Protein AF-A0A6N4DPU3-F1 (afdb_monomer_lite)

Organism: NCBI:txid2548426

Foldseek 3Di:
DPPVVVVVVVVVVVVVVVVVVPPPPPPDPDPQADDPVQFDWDWDDDQAWTKIWGARPQFGIWMWIDGPPDDIDIDGDGPDDCVVVVVVVVVPDDD

Sequence (95 aa):
MDRERAIFGTTKMWRWLILVLLSPVAWGMGDYAATIHNSEWTHSGSNTLCTLAHEITGYGVGRFELRPGRRLAFVVETLQPLTAMESEAKAVSPR

Secondary structure (DSSP, 8-state):
--SSHHHHHHHHHHHHHHHHHTS------------GGG--EEEEE-SS-EEEEEEETTTEEEEEEE-TTS--EEEEEESS-GGGTHHHHTTS---

InterPro domains:
  IPR041544 MotY N-terminal domain [PF18393] (32-86)

Structure (mmCIF, N/CA/C/O backbone):
data_AF-A0A6N4DPU3-F1
#
_entry.id   AF-A0A6N4DPU3-F1
#
loop_
_atom_site.group_PDB
_atom_site.id
_atom_site.type_symbol
_atom_site.label_atom_id
_atom_site.label_alt_id
_atom_site.label_comp_id
_atom_site.label_asym_id
_atom_site.label_entity_id
_atom_site.label_seq_id
_atom_site.pdbx_PDB_ins_code
_atom_site.Cartn_x
_atom_site.Cartn_y
_atom_site.Cartn_z
_atom_site.occupancy
_atom_site.B_iso_or_equiv
_atom_site.auth_seq_id
_atom_site.auth_comp_id
_atom_site.auth_asym_id
_atom_site.auth_atom_id
_atom_site.pdbx_PDB_model_num
ATOM 1 N N . MET A 1 1 ? 44.749 -15.998 -54.435 1.00 50.38 1 MET A N 1
ATOM 2 C CA . MET A 1 1 ? 43.312 -15.737 -54.659 1.00 50.38 1 MET A CA 1
ATOM 3 C C . MET A 1 1 ? 42.522 -16.060 -53.382 1.00 50.38 1 MET A C 1
ATOM 5 O O . MET A 1 1 ? 41.461 -16.656 -53.466 1.00 50.38 1 MET A O 1
ATOM 9 N N . ASP A 1 2 ? 43.031 -15.663 -52.199 1.00 54.09 2 ASP A N 1
ATOM 10 C CA . ASP A 1 2 ? 42.511 -16.140 -50.895 1.00 54.09 2 ASP A CA 1
ATOM 11 C C . ASP A 1 2 ? 42.325 -15.045 -49.832 1.00 54.09 2 ASP A C 1
ATOM 13 O O . ASP A 1 2 ? 41.831 -15.318 -48.743 1.00 54.09 2 ASP A O 1
ATOM 17 N N . ARG A 1 3 ? 42.667 -13.782 -50.125 1.00 51.81 3 ARG A N 1
ATOM 18 C CA . ARG A 1 3 ? 42.533 -12.682 -49.149 1.00 51.81 3 ARG A CA 1
ATOM 19 C C . ARG A 1 3 ? 41.141 -12.043 -49.143 1.00 51.81 3 ARG A C 1
ATOM 21 O O . ARG A 1 3 ? 40.721 -11.490 -48.135 1.00 51.81 3 ARG A O 1
ATOM 28 N N . GLU A 1 4 ? 40.407 -12.158 -50.247 1.00 51.00 4 GLU A N 1
ATOM 29 C CA . GLU A 1 4 ? 39.119 -11.474 -50.443 1.00 51.00 4 GLU A CA 1
ATOM 30 C C . GLU A 1 4 ? 37.921 -12.262 -49.891 1.00 51.00 4 GLU A C 1
ATOM 32 O O . GLU A 1 4 ? 36.879 -11.687 -49.580 1.00 51.00 4 GLU A O 1
ATOM 37 N N . ARG A 1 5 ? 38.072 -13.576 -49.679 1.00 50.44 5 ARG A N 1
ATOM 38 C CA . ARG A 1 5 ? 37.001 -14.435 -49.140 1.00 50.44 5 ARG A CA 1
ATOM 39 C C . ARG A 1 5 ? 36.797 -14.282 -47.631 1.00 50.44 5 ARG A C 1
ATOM 41 O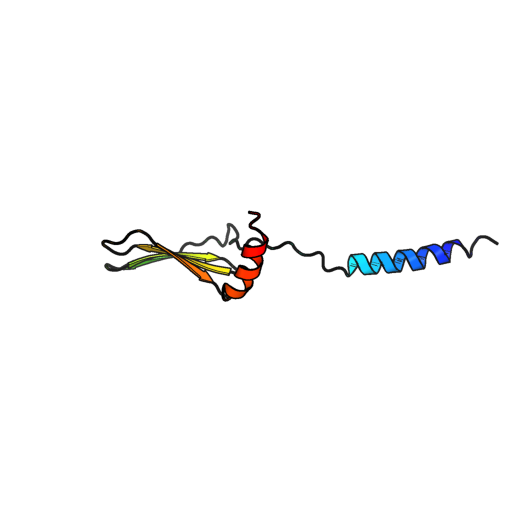 O . ARG A 1 5 ? 35.701 -14.539 -47.143 1.00 50.44 5 ARG A O 1
ATOM 48 N N . ALA A 1 6 ? 37.809 -13.810 -46.900 1.00 51.34 6 ALA A N 1
ATOM 49 C CA . ALA A 1 6 ? 37.711 -13.574 -45.457 1.00 51.34 6 ALA A CA 1
ATOM 50 C C . ALA A 1 6 ? 36.861 -12.337 -45.107 1.00 51.34 6 ALA A C 1
ATOM 52 O O . ALA A 1 6 ? 36.304 -12.259 -44.016 1.00 51.34 6 ALA A O 1
ATOM 53 N N . ILE A 1 7 ? 36.726 -11.383 -46.034 1.00 52.09 7 ILE A N 1
ATOM 54 C CA . ILE A 1 7 ? 36.044 -10.099 -45.798 1.00 52.09 7 ILE A CA 1
ATOM 55 C C . ILE A 1 7 ? 34.523 -10.227 -46.012 1.00 52.09 7 ILE A C 1
ATOM 57 O O . ILE A 1 7 ? 33.731 -9.532 -45.380 1.00 52.09 7 ILE A O 1
ATOM 61 N N . PHE A 1 8 ? 34.083 -11.169 -46.853 1.00 47.22 8 PHE A N 1
ATOM 62 C CA . PHE A 1 8 ? 32.656 -11.386 -47.126 1.00 47.22 8 PHE A CA 1
ATOM 63 C C . PHE A 1 8 ? 31.918 -12.179 -46.035 1.00 47.22 8 PHE A C 1
ATOM 65 O O . PHE A 1 8 ? 30.700 -12.053 -45.908 1.00 47.22 8 PHE A O 1
ATOM 72 N N . GLY A 1 9 ? 32.632 -12.968 -45.224 1.00 47.22 9 GLY A N 1
ATOM 73 C CA . GLY A 1 9 ? 32.039 -13.691 -44.091 1.00 47.22 9 GLY A CA 1
ATOM 74 C C . GLY A 1 9 ? 31.738 -12.795 -42.885 1.00 47.22 9 GLY A C 1
ATOM 75 O O . GLY A 1 9 ? 30.784 -13.041 -42.147 1.00 47.22 9 GLY A O 1
ATOM 76 N N . THR A 1 10 ? 32.513 -11.723 -42.701 1.00 53.56 10 THR A N 1
ATOM 77 C CA . THR A 1 10 ? 32.455 -10.878 -41.499 1.00 53.56 10 THR A CA 1
ATOM 78 C C . THR A 1 10 ? 31.327 -9.852 -41.545 1.00 53.56 10 THR A C 1
ATOM 80 O O . THR A 1 10 ? 30.713 -9.584 -40.517 1.00 53.56 10 THR A O 1
ATOM 83 N N . THR A 1 11 ? 30.975 -9.325 -42.721 1.00 56.06 11 THR A N 1
ATOM 84 C CA . THR A 1 11 ? 29.915 -8.305 -42.862 1.00 56.06 11 THR A CA 1
ATOM 85 C C . THR A 1 11 ? 28.518 -8.867 -42.611 1.00 56.06 11 THR A C 1
ATOM 87 O O . THR A 1 11 ? 27.679 -8.211 -41.990 1.00 56.06 11 THR A O 1
ATOM 90 N N . LYS A 1 12 ? 28.259 -10.107 -43.049 1.00 59.31 12 LYS A N 1
ATOM 91 C CA . LYS A 1 12 ? 26.981 -10.784 -42.808 1.00 59.31 12 LYS A CA 1
ATOM 92 C C . LYS A 1 12 ? 26.819 -11.111 -41.326 1.00 59.31 12 LYS A C 1
ATOM 94 O O . LYS A 1 12 ? 25.760 -10.843 -40.774 1.00 59.31 12 LYS A O 1
ATOM 99 N N . MET A 1 13 ? 27.873 -11.608 -40.679 1.00 64.38 13 MET A N 1
ATOM 100 C CA . MET A 1 13 ? 27.875 -11.945 -39.251 1.00 64.38 13 MET A CA 1
ATOM 101 C C . MET A 1 13 ? 27.746 -10.699 -38.357 1.00 64.38 13 MET A C 1
ATOM 103 O O . MET A 1 13 ? 27.019 -10.719 -37.367 1.00 64.38 13 MET A O 1
ATOM 107 N N . TRP A 1 14 ? 28.360 -9.584 -38.763 1.00 73.44 14 TRP A N 1
ATOM 108 C CA . TRP A 1 14 ? 28.262 -8.295 -38.074 1.00 73.44 14 TRP A CA 1
ATOM 109 C C . TRP A 1 14 ? 26.829 -7.746 -38.043 1.00 73.44 14 TRP A C 1
ATOM 111 O O . TRP A 1 14 ? 26.382 -7.232 -37.020 1.00 73.44 14 TRP A O 1
ATOM 121 N N . ARG A 1 15 ? 26.069 -7.878 -39.141 1.00 75.44 15 ARG A N 1
ATOM 122 C CA . ARG A 1 15 ? 24.667 -7.416 -39.194 1.00 75.44 15 ARG A CA 1
ATOM 123 C C . ARG A 1 15 ? 23.775 -8.139 -38.181 1.00 75.44 15 ARG A C 1
ATOM 125 O O . ARG A 1 15 ? 22.921 -7.500 -37.576 1.00 75.44 15 ARG A O 1
ATOM 132 N N . TRP A 1 16 ? 23.997 -9.434 -37.962 1.00 78.56 16 TRP A N 1
ATOM 133 C CA . TRP A 1 16 ? 23.255 -10.203 -36.958 1.00 78.56 16 TRP A CA 1
ATOM 134 C C . TRP A 1 16 ? 23.663 -9.838 -35.527 1.00 78.56 16 TRP A C 1
ATOM 136 O O . TRP A 1 16 ? 22.798 -9.732 -34.666 1.00 78.56 16 TRP A O 1
ATOM 146 N N . LEU A 1 17 ? 24.948 -9.560 -35.284 1.00 77.69 17 LEU A N 1
ATOM 147 C CA . LEU A 1 17 ? 25.432 -9.070 -33.986 1.00 77.69 17 LEU A CA 1
ATOM 148 C C . LEU A 1 17 ? 24.813 -7.720 -33.602 1.00 77.69 17 LEU A C 1
ATOM 150 O O . LEU A 1 17 ? 24.369 -7.554 -32.469 1.00 77.69 17 LEU A O 1
ATOM 154 N N . ILE A 1 18 ? 24.720 -6.783 -34.553 1.00 78.12 18 ILE A N 1
ATOM 155 C CA . ILE A 1 18 ? 24.029 -5.502 -34.346 1.00 78.12 18 ILE A CA 1
ATOM 156 C C . ILE A 1 18 ? 22.558 -5.738 -33.978 1.00 78.12 18 ILE A C 1
ATOM 158 O O . ILE A 1 18 ? 22.066 -5.130 -33.036 1.00 78.12 18 ILE A O 1
ATOM 162 N N . LEU A 1 19 ? 21.859 -6.636 -34.679 1.00 75.62 19 LEU A N 1
ATOM 163 C CA . LEU A 1 19 ? 20.442 -6.920 -34.416 1.00 75.62 19 LEU A CA 1
ATOM 164 C C . LEU A 1 19 ? 20.194 -7.549 -33.037 1.00 75.62 19 LEU A C 1
ATOM 166 O O . LEU A 1 19 ? 19.180 -7.246 -32.419 1.00 75.62 19 LEU A O 1
ATOM 170 N N . VAL A 1 20 ? 21.113 -8.375 -32.531 1.00 74.94 20 VAL A N 1
ATOM 171 C CA . VAL A 1 20 ? 21.021 -8.931 -31.169 1.00 74.94 20 VAL A CA 1
ATOM 172 C C . VAL A 1 20 ? 21.276 -7.850 -30.113 1.00 74.94 20 VAL A C 1
ATOM 174 O O . VAL A 1 20 ? 20.553 -7.790 -29.123 1.00 74.94 20 VAL A O 1
ATOM 177 N N . LEU A 1 21 ? 22.235 -6.948 -30.344 1.00 71.25 21 LEU A N 1
ATOM 178 C CA . LEU A 1 21 ? 22.516 -5.810 -29.453 1.00 71.25 21 LEU A CA 1
ATOM 179 C C . LEU A 1 21 ? 21.393 -4.761 -29.429 1.00 71.25 21 LEU A C 1
ATOM 181 O O . LEU A 1 21 ? 21.190 -4.111 -28.409 1.00 71.25 21 LEU A O 1
ATOM 185 N N . LEU A 1 22 ? 20.677 -4.591 -30.543 1.00 68.69 22 LEU A N 1
ATOM 186 C CA . LEU A 1 22 ? 19.508 -3.713 -30.656 1.00 68.69 22 LEU A CA 1
ATOM 187 C C . LEU A 1 22 ? 18.198 -4.394 -30.265 1.00 68.69 22 LEU A C 1
ATOM 189 O O . LEU A 1 22 ? 17.171 -3.717 -30.213 1.00 68.69 22 LEU A O 1
ATOM 193 N N . SER A 1 23 ? 18.206 -5.704 -30.003 1.00 63.31 23 SER A N 1
ATOM 194 C CA . SER A 1 23 ? 17.033 -6.334 -29.416 1.00 63.31 23 SER A CA 1
ATOM 195 C C . SER A 1 23 ? 16.873 -5.752 -28.012 1.00 63.31 23 SER A C 1
ATOM 197 O O . SER A 1 23 ? 17.818 -5.826 -27.219 1.00 63.31 23 SER A O 1
ATOM 199 N N . PRO A 1 24 ? 15.733 -5.113 -27.691 1.00 62.66 24 PRO A N 1
ATOM 200 C CA . PRO A 1 24 ? 15.443 -4.796 -26.313 1.00 62.66 24 PRO A CA 1
ATOM 201 C C . PRO A 1 24 ? 15.377 -6.152 -25.626 1.00 62.66 24 PRO A C 1
ATOM 203 O O . PRO A 1 24 ? 14.433 -6.915 -25.830 1.00 62.66 24 PRO A O 1
ATOM 206 N N . VAL A 1 25 ? 16.436 -6.497 -24.892 1.00 61.09 25 VAL A N 1
ATOM 207 C CA . VAL A 1 25 ? 16.393 -7.592 -23.933 1.00 61.09 25 VAL A CA 1
ATOM 208 C C . VAL A 1 25 ? 15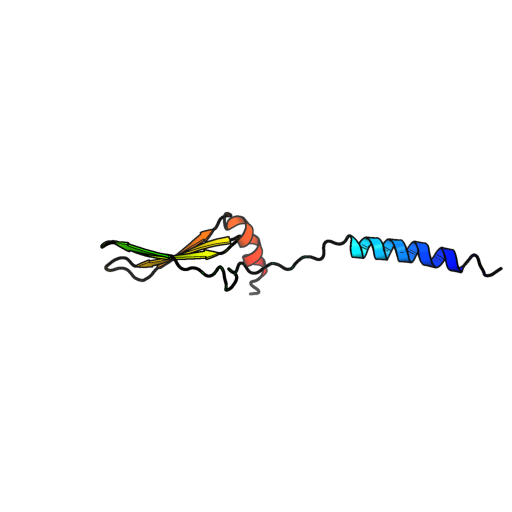.141 -7.289 -23.139 1.00 61.09 25 VAL A C 1
ATOM 210 O O . VAL A 1 25 ? 15.068 -6.214 -22.546 1.00 61.09 25 VAL A O 1
ATOM 213 N N . ALA A 1 26 ? 14.122 -8.138 -23.253 1.00 57.81 26 ALA A N 1
ATOM 214 C CA . ALA A 1 26 ? 12.901 -7.979 -22.494 1.00 57.81 26 ALA A CA 1
ATOM 215 C C . ALA A 1 26 ? 13.336 -8.043 -21.033 1.00 57.81 26 ALA A C 1
ATOM 217 O O . ALA A 1 26 ? 13.574 -9.122 -20.493 1.00 57.81 26 ALA A O 1
ATOM 218 N N . TRP A 1 27 ? 13.594 -6.875 -20.443 1.00 54.62 27 TRP A N 1
ATOM 219 C CA . TRP A 1 27 ? 13.794 -6.727 -19.019 1.00 54.62 27 TRP A CA 1
ATOM 220 C C . TRP A 1 27 ? 12.520 -7.314 -18.450 1.00 54.62 27 TRP A C 1
ATOM 222 O O . TRP A 1 27 ? 11.434 -6.853 -18.805 1.00 54.62 27 TRP A O 1
ATOM 232 N N . GLY A 1 28 ? 12.684 -8.458 -17.780 1.00 49.25 28 GLY A N 1
ATOM 233 C CA . GLY A 1 28 ? 11.594 -9.370 -17.476 1.00 49.25 28 GLY A CA 1
ATOM 234 C C . GLY A 1 28 ? 10.415 -8.622 -16.882 1.00 49.25 28 GLY A C 1
ATOM 235 O O . GLY A 1 28 ? 10.617 -7.575 -16.267 1.00 49.25 28 GLY A O 1
ATOM 236 N N . MET A 1 29 ? 9.207 -9.161 -17.081 1.00 55.56 29 MET A N 1
ATOM 237 C CA . MET A 1 29 ? 8.027 -8.775 -16.308 1.00 55.56 29 MET A CA 1
ATOM 238 C C . MET A 1 29 ? 8.458 -8.599 -14.853 1.00 55.56 29 MET A C 1
ATOM 240 O O . MET A 1 29 ? 8.762 -9.572 -14.167 1.00 55.56 29 MET A O 1
ATOM 244 N N . GLY A 1 30 ? 8.643 -7.344 -14.455 1.00 59.69 30 GLY A N 1
ATOM 245 C CA . GLY A 1 30 ? 9.228 -7.017 -13.174 1.00 59.69 30 GLY A CA 1
ATOM 246 C C . GLY A 1 30 ? 8.143 -7.212 -12.145 1.00 59.69 30 GLY A C 1
ATOM 247 O O . GLY A 1 30 ? 7.088 -6.590 -12.260 1.00 59.69 30 GLY A O 1
ATOM 248 N N . ASP A 1 31 ? 8.386 -8.070 -11.162 1.00 71.88 31 ASP A N 1
ATOM 249 C CA . ASP A 1 31 ? 7.508 -8.134 -10.006 1.00 71.88 31 ASP A CA 1
ATOM 250 C C . ASP A 1 31 ? 7.449 -6.745 -9.368 1.00 71.88 31 ASP A C 1
ATOM 252 O O . ASP A 1 31 ? 8.475 -6.122 -9.071 1.00 71.88 31 ASP A O 1
ATOM 256 N N . TYR A 1 32 ? 6.235 -6.243 -9.170 1.00 74.81 32 TYR A N 1
ATOM 257 C CA . TYR A 1 32 ? 6.032 -5.001 -8.447 1.00 74.81 32 TYR A CA 1
ATOM 258 C C . TYR A 1 32 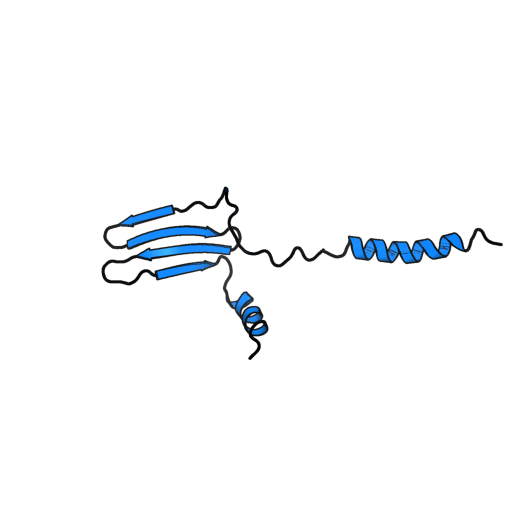? 6.271 -5.249 -6.961 1.00 74.81 32 TYR A C 1
ATOM 260 O O . TYR A 1 32 ? 5.406 -5.754 -6.247 1.00 74.81 32 TYR A O 1
ATOM 268 N N . ALA A 1 33 ? 7.460 -4.887 -6.496 1.00 76.50 33 ALA A N 1
ATOM 269 C CA . ALA A 1 33 ? 7.839 -4.970 -5.099 1.00 76.50 33 ALA A CA 1
ATOM 270 C C . ALA A 1 33 ? 8.605 -3.711 -4.695 1.00 76.50 33 ALA A C 1
ATOM 272 O O . ALA A 1 33 ? 9.447 -3.207 -5.442 1.00 76.50 33 ALA A O 1
ATOM 273 N N . ALA A 1 34 ? 8.337 -3.214 -3.489 1.00 75.81 34 ALA A N 1
ATOM 274 C CA . ALA A 1 34 ? 9.216 -2.230 -2.882 1.00 75.81 34 ALA A CA 1
ATOM 275 C C . ALA A 1 34 ? 10.556 -2.897 -2.536 1.00 75.81 34 ALA A C 1
ATOM 277 O O . ALA A 1 34 ? 10.606 -4.038 -2.068 1.00 75.81 34 ALA A O 1
ATOM 278 N N . THR A 1 35 ? 11.660 -2.185 -2.754 1.00 76.44 35 THR A N 1
ATOM 279 C CA . THR A 1 35 ? 12.969 -2.627 -2.261 1.00 76.44 35 THR A CA 1
ATOM 280 C C . THR A 1 35 ? 12.969 -2.619 -0.732 1.00 76.44 35 THR A C 1
ATOM 282 O O . THR A 1 35 ? 12.217 -1.870 -0.111 1.00 76.44 35 THR A O 1
ATOM 285 N N . ILE A 1 36 ? 13.834 -3.415 -0.094 1.00 72.31 36 ILE A N 1
ATOM 286 C CA . ILE A 1 36 ? 13.856 -3.528 1.378 1.00 72.31 36 ILE A CA 1
ATOM 287 C C . ILE A 1 36 ? 14.044 -2.174 2.085 1.00 72.31 36 ILE A C 1
ATOM 289 O O . ILE A 1 36 ? 13.503 -1.961 3.164 1.00 72.31 36 ILE A O 1
ATOM 293 N N . HIS A 1 37 ? 14.767 -1.246 1.453 1.00 73.88 37 HIS A N 1
ATOM 294 C CA . HIS A 1 37 ? 15.010 0.100 1.976 1.00 73.88 37 HIS A CA 1
ATOM 295 C C . HIS A 1 37 ? 13.822 1.050 1.802 1.00 73.88 37 HIS A C 1
ATOM 297 O O . HIS A 1 37 ? 13.737 2.027 2.533 1.00 73.88 37 HIS A O 1
ATOM 303 N N . ASN A 1 38 ? 12.904 0.742 0.883 1.00 76.81 38 ASN A N 1
ATOM 304 C CA . ASN A 1 38 ? 11.704 1.531 0.608 1.00 76.81 38 ASN A CA 1
ATOM 305 C C . ASN A 1 38 ? 10.432 0.813 1.092 1.00 76.81 38 ASN A C 1
ATOM 307 O O . ASN A 1 38 ? 9.319 1.220 0.765 1.00 76.81 38 ASN A O 1
ATOM 311 N N . SER A 1 39 ? 10.581 -0.275 1.858 1.00 83.44 39 SER A N 1
ATOM 312 C CA . SER A 1 39 ? 9.467 -1.032 2.427 1.00 83.44 39 SER A CA 1
ATOM 313 C C . SER A 1 39 ? 8.933 -0.358 3.690 1.00 83.44 39 SER A C 1
ATOM 315 O O . SER A 1 39 ? 8.965 -0.925 4.786 1.00 83.44 39 SER A O 1
ATOM 317 N N . GLU A 1 40 ? 8.438 0.863 3.537 1.00 89.25 40 GLU A N 1
ATOM 318 C CA . GLU A 1 40 ? 7.849 1.622 4.631 1.00 89.25 40 GLU A CA 1
ATOM 319 C C . GLU A 1 40 ? 6.356 1.319 4.765 1.00 89.25 40 GLU A C 1
ATOM 321 O O . GLU A 1 40 ? 5.626 1.169 3.779 1.00 89.25 40 GLU A O 1
ATOM 326 N N . TRP A 1 41 ? 5.910 1.217 6.015 1.00 92.75 41 TRP A N 1
ATOM 327 C CA . TRP A 1 41 ? 4.515 1.001 6.368 1.00 92.75 41 TRP A CA 1
ATOM 328 C C . TRP A 1 41 ? 4.011 2.201 7.156 1.00 92.75 41 TRP A C 1
ATOM 330 O O . TRP A 1 41 ? 4.559 2.549 8.201 1.00 92.75 41 TRP A O 1
ATOM 340 N N . THR A 1 42 ? 2.938 2.815 6.670 1.00 94.31 42 THR A N 1
ATOM 341 C CA . THR A 1 42 ? 2.288 3.940 7.337 1.00 94.31 42 THR A CA 1
ATOM 342 C C . THR A 1 42 ? 1.066 3.441 8.089 1.00 94.31 42 THR A C 1
ATOM 344 O O . THR A 1 42 ? 0.130 2.897 7.501 1.00 94.31 42 THR A O 1
ATOM 347 N N . HIS A 1 43 ? 1.066 3.644 9.402 1.00 94.25 43 HIS A N 1
ATOM 348 C CA . HIS A 1 43 ? -0.094 3.403 10.248 1.00 94.25 43 HIS A CA 1
ATOM 349 C C . HIS A 1 43 ? -0.889 4.701 10.429 1.00 94.25 43 HIS A C 1
ATOM 351 O O . HIS A 1 43 ? -0.328 5.733 10.792 1.00 94.25 43 HIS A O 1
ATOM 357 N N . SER A 1 44 ? -2.203 4.641 10.226 1.00 92.19 44 SER A N 1
ATOM 358 C CA . SER A 1 44 ? -3.116 5.749 10.513 1.00 92.19 44 SER A CA 1
ATOM 359 C C . SER A 1 44 ? -4.406 5.212 11.115 1.00 92.19 44 SER A C 1
ATOM 361 O O . SER A 1 44 ? -5.009 4.284 10.575 1.00 92.19 44 SER A O 1
ATOM 363 N N . GLY A 1 45 ? -4.827 5.771 12.249 1.00 91.25 45 GLY A N 1
ATOM 364 C CA . GLY A 1 45 ? -5.930 5.232 13.034 1.00 91.25 45 GLY A CA 1
ATOM 365 C C . GLY A 1 45 ? -6.816 6.297 13.666 1.00 91.25 45 GLY A C 1
ATOM 366 O O . GLY A 1 45 ? -6.363 7.357 14.085 1.00 91.25 45 GLY A O 1
ATOM 367 N N . SER A 1 46 ? -8.099 5.971 13.749 1.00 90.81 46 SER A N 1
ATOM 368 C CA . SER A 1 46 ? -9.158 6.713 14.427 1.00 90.81 46 SER A CA 1
ATOM 369 C C . SER A 1 46 ? -10.132 5.726 15.081 1.00 90.81 46 SER A C 1
ATOM 371 O O . SER A 1 46 ? -10.065 4.520 14.840 1.00 90.81 46 SER A O 1
ATOM 373 N N . ASN A 1 47 ? -11.097 6.230 15.854 1.00 90.81 47 ASN A N 1
ATOM 374 C CA . ASN A 1 47 ? -12.110 5.390 16.510 1.00 90.81 47 ASN A CA 1
ATOM 375 C C . ASN A 1 47 ? -12.998 4.596 15.532 1.00 90.81 47 ASN A C 1
ATOM 377 O O . ASN A 1 47 ? -13.679 3.662 15.945 1.00 90.81 47 ASN A O 1
ATOM 381 N N . THR A 1 48 ? -13.029 4.967 14.250 1.00 92.56 48 THR A N 1
ATOM 382 C CA . THR A 1 48 ? -13.904 4.353 13.240 1.00 92.56 48 THR A CA 1
ATOM 383 C C . THR A 1 48 ? -13.142 3.569 12.174 1.00 92.56 48 THR A C 1
ATOM 385 O O . THR A 1 48 ? -13.748 2.757 11.470 1.00 92.56 48 THR A O 1
ATOM 388 N N . LEU A 1 49 ? -11.832 3.790 12.051 1.00 92.88 49 LEU A N 1
ATOM 389 C CA . LEU A 1 49 ? -10.994 3.183 11.026 1.00 92.88 49 LEU A CA 1
ATOM 390 C C . LEU A 1 49 ? -9.534 3.154 11.477 1.00 92.88 49 LEU A C 1
ATOM 392 O O . LEU A 1 49 ? -8.966 4.197 11.793 1.00 92.88 49 LEU A O 1
ATOM 396 N N . CYS A 1 50 ? -8.933 1.971 11.433 1.00 95.12 50 CYS A N 1
ATOM 397 C CA . CYS A 1 50 ? -7.495 1.762 11.517 1.00 95.12 50 CYS A CA 1
ATOM 398 C C . CYS A 1 50 ? -6.979 1.276 10.161 1.00 95.12 50 CYS A C 1
ATOM 400 O O . CYS A 1 50 ? -7.605 0.427 9.522 1.00 95.12 50 CYS A O 1
ATOM 402 N N . THR A 1 51 ? -5.857 1.834 9.722 1.00 96.50 51 THR A N 1
ATOM 403 C CA . THR A 1 51 ? -5.227 1.538 8.439 1.00 96.50 51 THR A CA 1
ATOM 404 C C . THR A 1 51 ? -3.744 1.257 8.615 1.00 96.50 51 THR A C 1
ATOM 406 O O . THR A 1 51 ? -3.058 1.918 9.397 1.00 96.50 51 THR A O 1
ATOM 409 N N . LEU A 1 52 ? -3.261 0.274 7.861 1.00 96.19 52 LEU A N 1
ATOM 410 C CA . LEU A 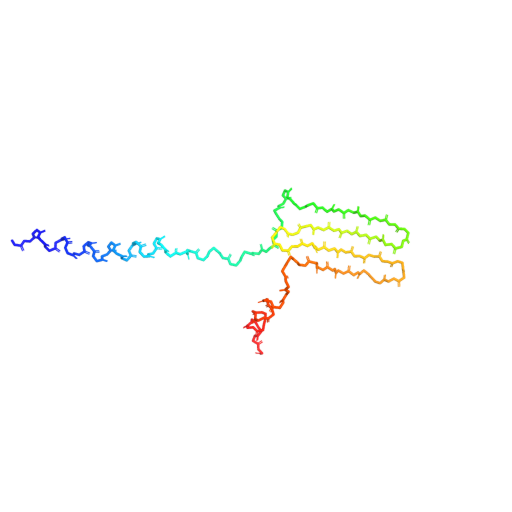1 52 ? -1.845 -0.022 7.693 1.00 96.19 52 LEU A CA 1
ATOM 411 C C . LEU A 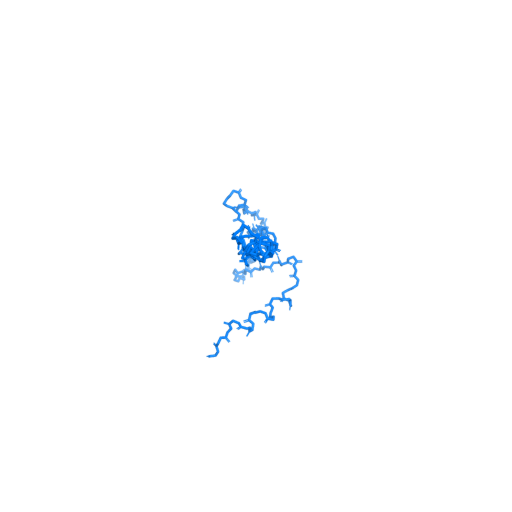1 52 ? -1.564 -0.076 6.189 1.00 96.19 52 LEU A C 1
ATOM 413 O O . LEU A 1 52 ? -2.030 -0.993 5.514 1.00 96.19 52 LEU A O 1
ATOM 417 N N . ALA A 1 53 ? -0.875 0.934 5.666 1.00 95.50 53 ALA A N 1
ATOM 418 C CA . ALA A 1 53 ? -0.665 1.140 4.236 1.00 95.50 53 ALA A CA 1
ATOM 419 C C . ALA A 1 53 ? 0.810 0.990 3.849 1.00 95.50 53 ALA A C 1
ATOM 421 O O . ALA A 1 53 ? 1.693 1.365 4.616 1.00 95.50 53 ALA A O 1
ATOM 422 N N . HIS A 1 54 ? 1.054 0.478 2.648 1.00 94.00 54 HIS A N 1
ATOM 423 C CA . HIS A 1 54 ? 2.372 0.298 2.056 1.00 94.00 54 HIS A CA 1
ATOM 424 C C . HIS A 1 54 ? 2.338 0.694 0.580 1.00 94.00 54 HIS A C 1
ATOM 426 O O . HIS A 1 54 ? 1.472 0.242 -0.177 1.00 94.00 54 HIS A O 1
ATOM 432 N N . GLU A 1 55 ? 3.275 1.545 0.177 1.00 92.00 55 GLU A N 1
ATOM 433 C CA . GLU A 1 55 ? 3.447 1.932 -1.219 1.00 92.00 55 GLU A CA 1
ATOM 434 C C . GLU A 1 55 ? 4.261 0.873 -1.969 1.00 92.00 55 GLU A C 1
ATOM 436 O O . GLU A 1 55 ? 5.389 0.551 -1.604 1.00 92.00 55 GLU A O 1
ATOM 441 N N . ILE A 1 56 ? 3.689 0.353 -3.052 1.00 88.81 56 ILE A N 1
ATOM 442 C CA . ILE A 1 56 ? 4.322 -0.590 -3.968 1.00 88.81 56 ILE A CA 1
ATOM 443 C C . ILE A 1 56 ? 4.766 0.208 -5.194 1.00 88.81 56 ILE A C 1
ATOM 445 O O . ILE A 1 56 ? 3.952 0.573 -6.051 1.00 88.81 56 ILE A O 1
ATOM 449 N N . THR A 1 57 ? 6.065 0.498 -5.274 1.00 85.75 57 THR A N 1
ATOM 450 C CA . THR A 1 57 ? 6.649 1.347 -6.320 1.00 85.75 57 THR A CA 1
ATOM 451 C C . THR A 1 57 ? 6.256 0.871 -7.721 1.00 85.75 57 THR A C 1
ATOM 453 O O . THR A 1 57 ? 6.458 -0.286 -8.082 1.00 85.75 57 THR A O 1
ATOM 456 N N . GLY A 1 58 ? 5.683 1.773 -8.522 1.00 82.12 58 GLY A N 1
ATOM 457 C CA . GLY A 1 58 ? 5.259 1.483 -9.895 1.00 82.12 58 GLY A CA 1
ATOM 458 C C . GLY A 1 58 ? 3.927 0.734 -10.029 1.00 82.12 58 GLY A C 1
ATOM 459 O O . GLY A 1 58 ? 3.452 0.586 -11.152 1.00 82.12 58 GLY A O 1
ATOM 460 N N . TYR A 1 59 ? 3.301 0.320 -8.922 1.00 86.38 59 TYR A N 1
ATOM 461 C CA . TYR A 1 59 ? 2.032 -0.414 -8.925 1.00 86.38 59 TYR A CA 1
ATOM 462 C C . TYR A 1 59 ? 0.902 0.338 -8.230 1.00 86.38 59 TYR A C 1
ATOM 464 O O . TYR A 1 59 ? -0.188 0.441 -8.791 1.00 86.38 59 TYR A O 1
ATOM 472 N N . GLY A 1 60 ? 1.155 0.899 -7.044 1.00 89.75 60 GLY A N 1
ATOM 473 C CA . GLY A 1 60 ? 0.158 1.638 -6.270 1.00 89.75 60 GLY A CA 1
ATOM 474 C C . GLY A 1 60 ? 0.303 1.433 -4.766 1.00 89.75 60 GLY A C 1
ATOM 475 O O . GLY A 1 60 ? 1.417 1.392 -4.258 1.00 89.75 60 GLY A O 1
ATOM 476 N N . VAL A 1 61 ? -0.809 1.320 -4.037 1.00 93.19 61 VAL A N 1
ATOM 477 C CA . VAL A 1 61 ? -0.815 1.236 -2.568 1.00 93.19 61 VAL A CA 1
ATOM 478 C C . VAL A 1 61 ? -1.617 0.026 -2.104 1.00 93.19 61 VAL A C 1
ATOM 480 O O . VAL A 1 61 ? -2.804 -0.104 -2.402 1.00 93.19 61 VAL A O 1
ATOM 483 N N . GLY A 1 62 ? -0.976 -0.849 -1.330 1.00 93.38 62 GLY A N 1
ATOM 484 C CA . GLY A 1 62 ? -1.652 -1.905 -0.581 1.00 93.38 62 GLY A CA 1
ATOM 485 C C . GLY A 1 62 ? -2.005 -1.410 0.816 1.00 93.38 62 GLY A C 1
ATOM 486 O O . GLY A 1 62 ? -1.148 -0.874 1.516 1.00 93.38 62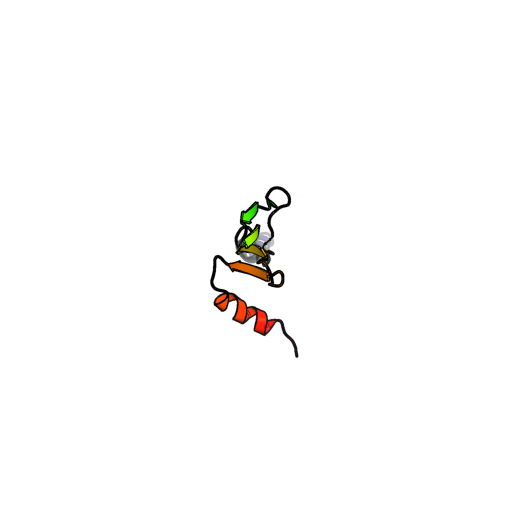 GLY A O 1
ATOM 487 N N . ARG A 1 63 ? -3.252 -1.589 1.255 1.00 95.56 63 ARG A N 1
ATOM 488 C CA . ARG A 1 63 ? -3.675 -1.239 2.616 1.00 95.56 63 ARG A CA 1
ATOM 489 C C . ARG A 1 63 ? -4.463 -2.354 3.282 1.00 95.56 63 ARG A C 1
ATOM 491 O O . ARG A 1 63 ? -5.313 -2.999 2.671 1.00 95.56 63 ARG A O 1
ATOM 498 N N . PHE A 1 64 ? -4.234 -2.508 4.574 1.00 96.38 64 PHE A N 1
ATOM 499 C CA . PHE A 1 64 ? -5.135 -3.215 5.466 1.00 96.38 64 PHE A CA 1
ATOM 500 C C . PHE A 1 64 ? -6.057 -2.206 6.145 1.00 96.38 64 PHE A C 1
ATOM 502 O O . PHE A 1 64 ? -5.580 -1.228 6.718 1.00 96.38 64 PHE A O 1
ATOM 509 N N . GLU A 1 65 ? -7.366 -2.444 6.095 1.00 96.19 65 GLU A N 1
ATOM 510 C CA . GLU A 1 65 ? -8.382 -1.644 6.779 1.00 96.19 65 GLU A CA 1
ATOM 511 C C . GLU A 1 65 ? -9.081 -2.477 7.853 1.00 96.19 65 GLU A C 1
ATOM 513 O O . GLU A 1 65 ? -9.625 -3.551 7.583 1.00 96.19 65 GLU A O 1
ATOM 518 N N . LEU A 1 66 ? -9.124 -1.951 9.074 1.00 95.81 66 LEU A N 1
ATOM 519 C CA . LEU A 1 66 ? -9.890 -2.515 10.176 1.00 95.81 66 LEU A CA 1
ATOM 520 C C . LEU A 1 66 ? -10.913 -1.490 10.660 1.00 95.81 66 LEU A C 1
ATOM 522 O O . LEU A 1 66 ? -10.568 -0.374 11.048 1.00 95.81 66 LEU A O 1
ATOM 526 N N . ARG A 1 67 ? -12.186 -1.888 10.665 1.00 94.75 67 ARG A N 1
ATOM 527 C CA . ARG A 1 67 ? -13.300 -1.093 11.198 1.00 94.75 67 ARG A CA 1
ATOM 528 C C . ARG A 1 67 ? -13.954 -1.850 12.354 1.00 94.75 67 ARG A C 1
ATOM 530 O O . ARG A 1 67 ? -14.060 -3.077 12.268 1.00 94.75 67 ARG A O 1
ATOM 537 N N . PRO A 1 68 ? -14.432 -1.165 13.408 1.00 94.12 68 PRO A N 1
ATOM 538 C CA . PRO A 1 68 ? -15.130 -1.822 14.509 1.00 94.12 68 PRO A CA 1
ATOM 539 C C . PRO A 1 68 ? -16.300 -2.684 14.013 1.00 94.12 68 PRO A C 1
ATOM 541 O O . PRO A 1 68 ? -17.103 -2.250 13.187 1.00 94.12 68 PRO A O 1
ATOM 544 N N . GLY A 1 69 ? -16.378 -3.927 14.492 1.00 94.75 69 GLY A N 1
ATOM 545 C CA . GLY A 1 69 ? -17.431 -4.876 14.108 1.00 94.75 69 GLY A CA 1
ATOM 546 C C . GLY A 1 69 ? -17.319 -5.440 12.684 1.00 94.75 69 GLY A C 1
ATOM 547 O O . GLY A 1 69 ? -18.219 -6.154 12.240 1.00 94.75 69 GLY A O 1
ATOM 548 N N . ARG A 1 70 ? -16.238 -5.149 11.951 1.00 94.25 70 ARG A N 1
ATOM 549 C CA . ARG A 1 70 ? -15.966 -5.706 10.620 1.00 94.25 70 ARG A CA 1
ATOM 550 C C . ARG A 1 70 ? -14.716 -6.580 10.647 1.00 94.25 70 ARG A C 1
ATOM 552 O O . ARG A 1 70 ? -13.871 -6.466 11.530 1.00 94.25 70 ARG A O 1
ATOM 559 N N . ARG A 1 71 ? -14.614 -7.474 9.663 1.00 95.00 71 ARG A N 1
ATOM 560 C CA . ARG A 1 71 ? -13.388 -8.243 9.426 1.00 95.00 71 ARG A CA 1
ATOM 561 C C . ARG A 1 71 ? -12.324 -7.335 8.813 1.00 95.00 71 ARG A C 1
ATOM 563 O O . ARG A 1 71 ? -12.667 -6.355 8.153 1.00 95.00 71 ARG A O 1
ATOM 570 N N . LEU A 1 72 ? -11.060 -7.697 9.021 1.00 94.25 72 LEU A N 1
ATOM 571 C CA . LEU A 1 72 ? -9.928 -7.071 8.346 1.00 94.25 72 LEU A CA 1
ATOM 572 C C . LEU A 1 72 ? -10.127 -7.170 6.830 1.00 94.25 72 LEU A C 1
ATOM 574 O O . LEU A 1 72 ? -10.386 -8.258 6.312 1.00 94.25 72 LEU A O 1
ATOM 578 N N . ALA A 1 73 ? -10.012 -6.043 6.141 1.00 95.50 73 ALA A N 1
ATOM 579 C CA . ALA A 1 73 ? -10.052 -5.974 4.690 1.00 95.50 73 ALA A CA 1
ATOM 580 C C . ALA A 1 73 ? -8.656 -5.659 4.155 1.00 95.50 73 ALA A C 1
ATOM 582 O O . ALA A 1 73 ? -7.935 -4.854 4.740 1.00 95.50 73 ALA A O 1
ATOM 583 N N . PHE A 1 74 ? -8.295 -6.279 3.036 1.00 94.69 74 PHE A N 1
ATOM 584 C CA . PHE A 1 74 ? -7.122 -5.903 2.259 1.00 94.69 74 PHE A CA 1
ATOM 585 C C . PHE A 1 74 ? -7.595 -5.254 0.963 1.00 94.69 74 PHE A C 1
ATOM 587 O O . PHE A 1 74 ? -8.419 -5.825 0.247 1.00 94.69 74 PHE A O 1
ATOM 594 N N . VAL A 1 75 ? -7.105 -4.049 0.698 1.00 92.88 75 VAL A N 1
ATOM 595 C CA . VAL A 1 75 ? -7.467 -3.245 -0.467 1.00 92.88 75 VAL A CA 1
ATOM 596 C C . VAL A 1 75 ? -6.190 -2.862 -1.195 1.00 92.88 75 VAL A C 1
ATOM 598 O O . VAL A 1 75 ? -5.211 -2.455 -0.573 1.00 92.88 75 VAL A O 1
ATOM 601 N N . VAL A 1 76 ? -6.217 -2.988 -2.516 1.00 90.94 76 VAL A N 1
ATOM 602 C CA . VAL A 1 76 ? -5.124 -2.582 -3.397 1.00 90.94 76 VAL A CA 1
ATOM 603 C C . VAL A 1 76 ? -5.643 -1.482 -4.305 1.00 90.94 76 VAL A C 1
ATOM 605 O O . VAL A 1 76 ? -6.580 -1.698 -5.070 1.00 90.94 76 VAL A O 1
ATOM 608 N N . GLU A 1 77 ? -5.032 -0.309 -4.216 1.00 91.81 77 GLU A N 1
ATOM 609 C CA . GLU A 1 77 ? -5.272 0.793 -5.139 1.00 91.81 77 GLU A CA 1
ATOM 610 C C . GLU A 1 77 ? -4.156 0.808 -6.171 1.00 91.81 77 GLU A C 1
ATOM 612 O O . GLU A 1 77 ? -3.001 1.050 -5.830 1.00 91.81 77 GLU A O 1
ATOM 617 N N . THR A 1 78 ? -4.492 0.513 -7.424 1.00 90.12 78 THR A N 1
ATOM 618 C CA . THR A 1 78 ? -3.525 0.457 -8.519 1.00 90.12 78 THR A CA 1
ATOM 619 C C . THR A 1 78 ? -3.442 1.796 -9.249 1.00 90.12 78 THR A C 1
ATOM 621 O O . THR A 1 78 ? -4.445 2.481 -9.443 1.00 90.12 78 THR A O 1
ATOM 624 N N . LEU A 1 79 ? -2.242 2.167 -9.700 1.00 85.56 79 LEU A N 1
ATOM 625 C CA . LEU A 1 79 ? -2.014 3.367 -10.517 1.00 85.56 79 LEU A CA 1
ATOM 626 C C . LEU A 1 79 ? -2.654 3.250 -11.904 1.00 85.56 79 LEU A C 1
ATOM 628 O O . LEU A 1 79 ? -3.034 4.250 -12.509 1.00 85.56 79 LEU A O 1
ATOM 632 N N . GLN A 1 80 ? -2.755 2.023 -12.415 1.00 80.38 80 GLN A N 1
ATOM 633 C CA . GLN A 1 80 ? -3.360 1.710 -13.702 1.00 80.38 80 GLN A CA 1
ATOM 634 C C . GLN A 1 80 ? -4.599 0.830 -13.503 1.00 80.38 80 GLN A C 1
ATOM 636 O O . GLN A 1 80 ? -4.608 -0.026 -12.614 1.00 80.38 80 GLN A O 1
ATOM 641 N N . PRO A 1 81 ? -5.652 1.009 -14.315 1.00 73.25 81 PRO A N 1
ATOM 642 C CA . PRO A 1 81 ? -6.836 0.171 -14.235 1.00 73.25 81 PRO A CA 1
ATOM 643 C C . PRO A 1 81 ? -6.497 -1.286 -14.585 1.00 73.25 81 PRO A C 1
ATOM 645 O O . PRO A 1 81 ? -5.905 -1.577 -15.626 1.00 73.25 81 PRO A O 1
ATOM 648 N N . LEU A 1 82 ? -6.932 -2.209 -13.722 1.00 66.25 82 LEU A N 1
ATOM 649 C CA . LEU A 1 82 ? -6.691 -3.657 -13.827 1.00 66.25 82 LEU A CA 1
ATOM 650 C C . LEU A 1 82 ? -7.225 -4.293 -15.122 1.00 66.25 82 LEU A C 1
ATOM 652 O O . LEU A 1 82 ? -6.834 -5.407 -15.464 1.00 66.25 82 LEU A O 1
ATOM 656 N N . THR A 1 83 ? -8.064 -3.586 -15.882 1.00 65.19 83 THR A N 1
ATOM 657 C CA . THR A 1 83 ? -8.593 -4.033 -17.179 1.00 65.19 83 THR A CA 1
ATOM 658 C C . THR A 1 83 ? -7.500 -4.329 -18.210 1.00 65.19 83 THR A C 1
ATOM 660 O O . THR A 1 83 ? -7.733 -5.110 -19.126 1.00 65.19 83 THR A O 1
ATOM 663 N N . ALA A 1 84 ? -6.300 -3.751 -18.065 1.00 55.91 84 ALA A N 1
ATOM 664 C CA . ALA A 1 84 ? -5.149 -4.097 -18.903 1.00 55.91 84 ALA A CA 1
ATOM 665 C C . ALA A 1 84 ? -4.516 -5.457 -18.530 1.00 55.91 84 ALA A C 1
ATOM 667 O O . ALA A 1 84 ? -3.998 -6.146 -19.403 1.00 55.91 84 ALA A O 1
ATOM 668 N N . MET A 1 85 ? -4.602 -5.873 -17.259 1.00 51.75 85 MET A N 1
ATOM 669 C CA . MET A 1 85 ? -3.984 -7.102 -16.730 1.00 51.75 85 MET A CA 1
ATOM 670 C C . MET A 1 85 ? -4.933 -8.312 -16.731 1.00 51.75 85 MET A C 1
ATOM 672 O O . MET A 1 85 ? -4.485 -9.457 -16.745 1.00 51.75 85 MET A O 1
ATOM 676 N N . GLU A 1 86 ? -6.250 -8.090 -16.760 1.00 53.12 86 GLU A N 1
ATOM 677 C CA . GLU A 1 86 ? -7.258 -9.163 -16.811 1.00 53.12 86 GLU A CA 1
ATOM 678 C C . GLU A 1 86 ? -7.153 -10.010 -18.099 1.00 53.12 86 GLU A C 1
ATOM 680 O O . GLU A 1 86 ? -7.398 -11.219 -18.092 1.00 53.12 86 GLU A O 1
ATOM 685 N N . SER A 1 87 ? -6.693 -9.391 -19.192 1.00 50.47 87 SER A N 1
ATOM 686 C CA . SER A 1 87 ? -6.341 -10.057 -20.455 1.00 50.47 87 SER A CA 1
ATOM 687 C C . SER A 1 87 ? -5.218 -11.092 -20.282 1.00 50.47 87 SER A C 1
ATOM 689 O O . SER A 1 87 ? -5.269 -12.171 -20.873 1.00 50.47 87 SER A O 1
ATOM 691 N N . GLU A 1 88 ? -4.228 -10.799 -19.439 1.00 47.94 88 GLU A N 1
ATOM 692 C CA . GLU A 1 88 ? -3.055 -11.648 -19.211 1.00 47.94 88 GLU A CA 1
ATOM 693 C C . GLU A 1 88 ? -3.330 -12.736 -18.160 1.00 47.94 88 GLU A C 1
ATOM 695 O O . GLU A 1 88 ? -2.975 -13.899 -18.355 1.00 47.94 88 GLU A O 1
ATOM 700 N N . ALA A 1 89 ? -4.091 -12.415 -17.107 1.00 52.84 89 ALA A N 1
ATOM 701 C CA . ALA A 1 89 ? -4.516 -13.388 -16.096 1.00 52.84 89 ALA A CA 1
ATOM 702 C C . ALA A 1 89 ? -5.389 -14.516 -16.682 1.00 52.84 89 ALA A C 1
ATOM 704 O O . ALA A 1 89 ? -5.293 -15.670 -16.262 1.00 52.84 89 ALA A O 1
ATOM 705 N N . LYS A 1 90 ? -6.204 -14.218 -17.704 1.00 49.62 90 LYS A N 1
ATOM 706 C CA . LYS A 1 90 ? -7.005 -15.232 -18.409 1.00 49.62 90 LYS A CA 1
ATOM 707 C C . LYS A 1 90 ? -6.163 -16.153 -19.304 1.00 49.62 90 LYS A C 1
ATOM 709 O O . LYS A 1 90 ? -6.609 -17.256 -19.609 1.00 49.62 90 LYS A O 1
ATOM 714 N N . ALA A 1 91 ? -4.962 -15.735 -19.705 1.00 51.97 91 ALA A N 1
ATOM 715 C CA . ALA A 1 91 ? -4.049 -16.542 -20.515 1.00 51.97 91 ALA A CA 1
ATOM 716 C C . ALA A 1 91 ? -3.216 -17.540 -19.681 1.00 51.97 91 ALA A C 1
ATOM 718 O O . ALA A 1 91 ? -2.741 -18.534 -20.224 1.00 51.97 91 ALA A O 1
ATOM 719 N N . VAL A 1 92 ? -3.071 -17.307 -18.369 1.00 53.44 92 VAL A N 1
ATOM 720 C CA . VAL A 1 92 ? -2.226 -18.103 -17.451 1.00 53.44 92 VAL A CA 1
ATOM 721 C C . VAL A 1 92 ? -3.018 -19.151 -16.647 1.00 53.44 92 VAL A C 1
ATOM 723 O O . VAL A 1 92 ? -2.439 -19.919 -15.885 1.00 53.44 92 VAL A O 1
ATOM 726 N N . SER A 1 93 ? -4.336 -19.259 -16.837 1.00 44.12 93 SER A N 1
ATOM 727 C CA . SER A 1 93 ? -5.127 -20.364 -16.277 1.00 44.12 93 SER A CA 1
ATOM 728 C C . SER A 1 93 ? -5.301 -21.477 -17.321 1.00 44.12 93 SER A C 1
ATOM 730 O O . SER A 1 93 ? -6.204 -21.382 -18.159 1.00 44.12 93 SER A O 1
ATOM 732 N N . PRO A 1 94 ? -4.481 -22.551 -17.305 1.00 45.62 94 PRO A N 1
ATOM 733 C CA . PRO A 1 94 ? -4.886 -23.785 -17.948 1.00 45.62 94 PRO A CA 1
ATOM 734 C C . PRO A 1 94 ? -6.026 -24.377 -17.112 1.00 45.62 94 PRO A C 1
ATOM 736 O O . PRO A 1 94 ? -5.956 -24.425 -15.881 1.00 45.62 94 PRO A O 1
ATOM 739 N N . ARG A 1 95 ? -7.101 -24.757 -17.799 1.00 41.22 95 ARG A N 1
ATOM 740 C CA . ARG A 1 95 ? -8.119 -25.652 -17.244 1.00 41.22 95 ARG A CA 1
ATOM 741 C C . ARG A 1 95 ? -7.516 -27.007 -16.902 1.00 41.22 95 ARG A C 1
ATOM 743 O O . ARG A 1 95 ? -6.599 -27.426 -17.643 1.00 41.22 95 ARG A O 1
#

Radius of gyration: 25.78 Å; chains: 1; bounding box: 61×32×71 Å

pLDDT: mean 74.67, std 17.76, range [41.22, 96.5]